Protein AF-A0QYK9-F1 (afdb_monomer)

Structure (mmCIF, N/CA/C/O backbone):
data_AF-A0QYK9-F1
#
_entry.id   AF-A0QYK9-F1
#
loop_
_atom_site.group_PDB
_atom_site.id
_atom_site.type_symbol
_atom_site.label_atom_id
_atom_site.label_alt_id
_atom_site.label_comp_id
_atom_site.label_asym_id
_atom_site.label_entity_id
_atom_site.label_seq_id
_atom_site.pdbx_PDB_ins_code
_atom_site.Cartn_x
_atom_site.Cartn_y
_atom_site.Cartn_z
_atom_site.occupancy
_atom_site.B_iso_or_equiv
_atom_site.auth_seq_id
_atom_site.auth_comp_id
_atom_site.auth_asym_id
_atom_site.auth_atom_id
_atom_site.pdbx_PDB_model_num
ATOM 1 N N . MET A 1 1 ? 32.580 -9.362 -24.704 1.00 37.84 1 MET A N 1
ATOM 2 C CA . MET A 1 1 ? 31.715 -8.241 -24.291 1.00 37.84 1 MET A CA 1
ATOM 3 C C . MET A 1 1 ? 31.633 -8.305 -22.782 1.00 37.84 1 MET A C 1
ATOM 5 O O . MET A 1 1 ? 31.252 -9.349 -22.268 1.00 37.84 1 MET A O 1
ATOM 9 N N . THR A 1 2 ? 32.123 -7.286 -22.083 1.00 45.66 2 THR A N 1
ATOM 10 C CA . THR A 1 2 ? 31.967 -7.166 -20.627 1.00 45.66 2 THR A CA 1
ATOM 11 C C . THR A 1 2 ? 30.478 -7.070 -20.320 1.00 45.66 2 THR A C 1
ATOM 13 O O . THR A 1 2 ? 29.783 -6.310 -20.992 1.00 45.66 2 THR A O 1
ATOM 16 N N . ALA A 1 3 ? 29.984 -7.878 -19.380 1.00 55.91 3 ALA A N 1
ATOM 17 C CA . ALA A 1 3 ? 28.616 -7.751 -18.900 1.00 55.91 3 ALA A CA 1
ATOM 18 C C . ALA A 1 3 ? 28.433 -6.316 -18.399 1.00 55.91 3 ALA A C 1
ATOM 20 O O . ALA A 1 3 ? 29.205 -5.862 -17.557 1.00 55.91 3 ALA A O 1
ATOM 21 N N . THR A 1 4 ? 27.489 -5.585 -18.988 1.00 70.19 4 THR A N 1
ATOM 22 C CA . THR A 1 4 ? 27.057 -4.300 -18.452 1.00 70.19 4 THR A CA 1
ATOM 23 C C . THR A 1 4 ? 26.542 -4.569 -17.048 1.00 70.19 4 THR A C 1
ATOM 25 O O . THR A 1 4 ? 25.755 -5.500 -16.852 1.00 70.19 4 THR A O 1
ATOM 28 N N . ASP A 1 5 ? 27.022 -3.802 -16.079 1.00 70.19 5 ASP A N 1
ATOM 29 C CA . ASP A 1 5 ? 26.488 -3.865 -14.730 1.00 70.19 5 ASP A CA 1
ATOM 30 C C . ASP A 1 5 ? 24.960 -3.669 -14.770 1.00 70.19 5 ASP A C 1
ATOM 32 O O . ASP A 1 5 ? 24.476 -2.860 -15.567 1.00 70.19 5 ASP A O 1
ATOM 36 N N . PRO A 1 6 ? 24.178 -4.412 -13.967 1.00 68.94 6 PRO A N 1
ATOM 37 C CA . PRO A 1 6 ? 22.728 -4.273 -13.983 1.00 68.94 6 PRO A CA 1
ATOM 38 C C . PRO A 1 6 ? 22.312 -2.849 -13.596 1.00 68.94 6 PRO A C 1
ATOM 40 O O . PRO A 1 6 ? 22.753 -2.354 -12.564 1.00 68.94 6 PRO A O 1
ATOM 43 N N . ASP A 1 7 ? 21.404 -2.221 -14.348 1.00 68.12 7 ASP A N 1
ATOM 44 C CA . ASP A 1 7 ? 20.992 -0.822 -14.122 1.00 68.12 7 ASP A CA 1
ATOM 45 C C . ASP A 1 7 ? 20.567 -0.511 -12.668 1.00 68.12 7 ASP A C 1
ATOM 47 O O . ASP A 1 7 ? 20.747 0.610 -12.197 1.00 68.12 7 ASP A O 1
ATOM 51 N N . TRP A 1 8 ? 20.070 -1.505 -11.917 1.00 71.25 8 TRP A N 1
ATOM 52 C CA . TRP A 1 8 ? 19.657 -1.355 -10.514 1.00 71.25 8 TRP A CA 1
ATOM 53 C C . TRP A 1 8 ? 20.805 -1.094 -9.524 1.00 71.25 8 TRP A C 1
ATOM 55 O O . TRP A 1 8 ? 20.531 -0.679 -8.397 1.00 71.25 8 TRP A O 1
ATOM 65 N N . ILE A 1 9 ? 22.074 -1.317 -9.902 1.00 81.44 9 ILE A N 1
ATOM 66 C CA . ILE A 1 9 ? 23.218 -1.037 -9.015 1.00 81.44 9 ILE A CA 1
ATOM 67 C C . ILE A 1 9 ? 23.592 0.447 -8.983 1.00 81.44 9 ILE A C 1
ATOM 69 O O . ILE A 1 9 ? 24.298 0.881 -8.073 1.00 81.44 9 ILE A O 1
ATOM 73 N N . THR A 1 10 ? 23.142 1.223 -9.972 1.00 84.31 10 THR A N 1
ATOM 74 C CA . THR A 1 10 ? 23.408 2.660 -10.035 1.00 84.31 10 THR A CA 1
ATOM 75 C C . THR A 1 10 ? 22.306 3.399 -9.279 1.00 84.31 10 THR A C 1
ATOM 77 O O . THR A 1 10 ? 21.147 3.339 -9.692 1.00 84.31 10 THR A O 1
ATOM 80 N N . PRO A 1 11 ? 22.615 4.113 -8.180 1.00 86.81 11 PRO A N 1
ATOM 81 C CA . PRO A 1 11 ? 21.596 4.839 -7.436 1.00 86.81 11 PRO A CA 1
ATOM 82 C C . PRO A 1 11 ? 20.919 5.897 -8.309 1.00 86.81 11 PRO A C 1
ATOM 84 O O . PRO A 1 11 ? 21.586 6.708 -8.951 1.00 86.81 11 PRO A O 1
ATOM 87 N N . ALA A 1 12 ? 19.591 5.923 -8.276 1.00 88.25 12 ALA A N 1
ATOM 88 C CA . ALA A 1 12 ? 18.784 6.911 -8.973 1.00 88.25 12 ALA A CA 1
ATOM 89 C C . ALA A 1 12 ? 17.682 7.437 -8.049 1.00 88.25 12 ALA A C 1
ATOM 91 O O . ALA A 1 12 ? 17.056 6.681 -7.305 1.00 88.25 12 ALA A O 1
ATOM 92 N N . ALA A 1 13 ? 17.436 8.743 -8.116 1.00 89.69 13 ALA A N 1
ATOM 93 C CA . ALA A 1 13 ? 16.351 9.407 -7.408 1.00 89.69 13 ALA A CA 1
ATOM 94 C C . ALA A 1 13 ? 15.498 10.177 -8.414 1.00 89.69 13 ALA A C 1
ATOM 96 O O . ALA A 1 13 ? 16.020 10.776 -9.353 1.00 89.69 13 ALA A O 1
ATOM 97 N N . MET A 1 14 ? 14.185 10.170 -8.205 1.00 89.75 14 MET A N 1
ATOM 98 C CA . MET A 1 14 ? 13.242 10.868 -9.067 1.00 89.75 14 MET A CA 1
ATOM 99 C C . MET A 1 14 ? 12.156 11.515 -8.214 1.00 89.75 14 MET A C 1
ATOM 101 O O . MET A 1 14 ? 11.514 10.845 -7.407 1.00 89.75 14 MET A O 1
ATOM 105 N N . ALA A 1 15 ? 11.957 12.819 -8.397 1.00 92.00 15 ALA A N 1
ATOM 106 C CA . ALA A 1 15 ? 10.860 13.547 -7.779 1.00 92.00 15 ALA A CA 1
ATOM 107 C C . ALA A 1 15 ? 9.627 13.473 -8.685 1.00 92.00 15 ALA A C 1
ATOM 109 O O . ALA A 1 15 ? 9.696 13.845 -9.856 1.00 92.00 15 ALA A O 1
ATOM 110 N N . ILE A 1 16 ? 8.508 13.001 -8.139 1.00 89.12 16 ILE A N 1
ATOM 111 C CA . ILE A 1 16 ? 7.214 13.021 -8.825 1.00 89.12 16 ILE A CA 1
ATOM 112 C C . ILE A 1 16 ? 6.569 14.402 -8.619 1.00 89.12 16 ILE A C 1
ATOM 114 O O . ILE A 1 16 ? 6.578 14.893 -7.485 1.00 89.12 16 ILE A O 1
ATOM 118 N N . PRO A 1 17 ? 6.025 15.045 -9.672 1.00 91.12 17 PRO A N 1
ATOM 119 C CA . PRO A 1 17 ? 5.312 16.314 -9.540 1.00 91.12 17 PRO A CA 1
ATOM 120 C C . PRO A 1 17 ? 4.113 16.220 -8.579 1.00 91.12 17 PRO A C 1
ATOM 122 O O . PRO A 1 17 ? 3.589 15.125 -8.377 1.00 91.12 17 PRO A O 1
ATOM 125 N N . PRO A 1 18 ? 3.614 17.349 -8.035 1.00 90.00 18 PRO A N 1
ATOM 126 C CA . PRO A 1 18 ? 2.451 17.356 -7.140 1.00 90.00 18 PRO A CA 1
ATOM 127 C C . PRO A 1 18 ? 1.210 16.662 -7.717 1.00 90.00 18 PRO A C 1
ATOM 129 O O . PRO A 1 18 ? 0.471 16.023 -6.975 1.00 90.00 18 PRO A O 1
ATOM 132 N N . ASP A 1 19 ? 1.017 16.746 -9.036 1.00 87.94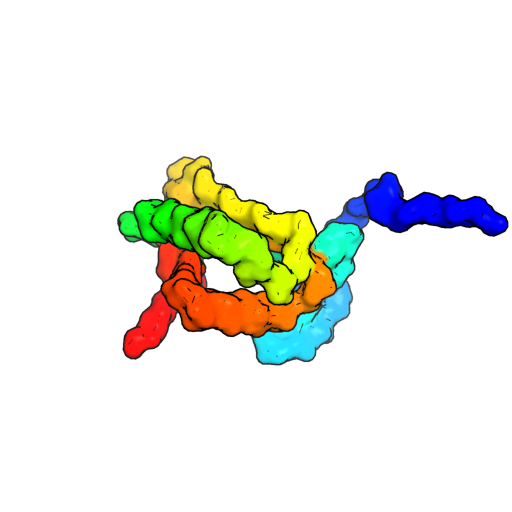 19 ASP A N 1
ATOM 133 C CA . ASP A 1 19 ? -0.112 16.119 -9.734 1.00 87.94 19 ASP A CA 1
ATOM 134 C C . ASP A 1 19 ? 0.042 14.593 -9.894 1.00 87.94 19 ASP A C 1
ATOM 136 O O . ASP A 1 19 ? -0.919 13.903 -10.222 1.00 87.94 19 ASP A O 1
ATOM 140 N N . GLY A 1 20 ? 1.235 14.042 -9.640 1.00 86.25 20 GLY A N 1
ATOM 141 C CA . GLY A 1 20 ? 1.492 12.599 -9.641 1.00 86.25 20 GLY A CA 1
ATOM 142 C C . GLY A 1 20 ? 2.041 12.019 -10.948 1.00 86.25 20 GLY A C 1
ATOM 143 O O . GLY A 1 20 ? 2.421 10.852 -10.969 1.00 86.25 20 GLY A O 1
ATOM 144 N N . TYR A 1 21 ? 2.127 12.799 -12.026 1.00 88.31 21 TYR A N 1
ATOM 145 C CA . TYR A 1 21 ? 2.554 12.325 -13.347 1.00 88.31 21 TYR A CA 1
ATOM 146 C C . TYR A 1 21 ? 3.396 13.368 -14.091 1.00 88.31 21 TYR A C 1
ATOM 148 O O . TYR A 1 21 ? 3.259 14.569 -13.869 1.00 88.31 21 TYR A O 1
ATOM 156 N N . PHE A 1 22 ? 4.274 12.901 -14.983 1.00 90.06 22 PHE A N 1
ATOM 157 C CA . PHE A 1 22 ? 5.007 13.767 -15.918 1.00 90.06 22 PHE A CA 1
ATOM 158 C C . PHE A 1 22 ? 4.176 14.053 -17.172 1.00 90.06 22 PHE A C 1
ATOM 160 O O . PHE A 1 22 ? 4.141 15.182 -17.651 1.00 90.06 22 PHE A O 1
ATOM 167 N N . GLU A 1 23 ? 3.456 13.036 -17.644 1.00 90.62 23 GLU A N 1
ATOM 168 C CA . GLU A 1 23 ? 2.480 13.115 -18.725 1.00 90.62 23 GLU A CA 1
ATOM 169 C C . GLU A 1 23 ? 1.178 12.466 -18.251 1.00 90.62 23 GLU A C 1
ATOM 171 O O . GLU A 1 23 ? 1.195 11.404 -17.628 1.00 90.62 23 GLU A O 1
ATOM 176 N N . LEU A 1 24 ? 0.042 13.126 -18.495 1.00 90.00 24 LEU A N 1
ATOM 177 C CA . LEU A 1 24 ? -1.260 12.600 -18.091 1.00 90.00 24 LEU A CA 1
ATOM 178 C C . LEU A 1 24 ? -1.704 11.503 -19.059 1.00 90.00 24 LEU A C 1
ATOM 180 O O . LEU A 1 24 ? -2.290 11.783 -20.106 1.00 90.00 24 LEU A O 1
ATOM 184 N N . GLU A 1 25 ? -1.507 10.257 -18.656 1.00 89.62 25 GLU A N 1
ATOM 185 C CA . GLU A 1 25 ? -2.072 9.092 -19.328 1.00 89.62 25 GLU A CA 1
ATOM 186 C C . GLU A 1 25 ? -3.324 8.621 -18.588 1.00 89.62 25 GLU A C 1
ATOM 188 O O . GLU A 1 25 ? -3.310 8.439 -17.371 1.00 89.62 25 GLU A O 1
ATOM 193 N N . ARG A 1 26 ? -4.438 8.438 -19.305 1.00 88.06 26 ARG A N 1
ATOM 194 C CA . ARG A 1 26 ? -5.689 7.938 -18.716 1.00 88.06 26 ARG A CA 1
ATOM 195 C C . ARG A 1 26 ? -5.790 6.427 -18.874 1.00 88.06 26 ARG A C 1
ATOM 197 O O . ARG A 1 26 ? -5.954 5.936 -19.988 1.00 88.06 26 ARG A O 1
ATOM 204 N N . GLY A 1 27 ? -5.761 5.731 -17.746 1.00 82.88 27 GLY A N 1
ATOM 205 C CA . GLY A 1 27 ? -6.088 4.321 -17.623 1.00 82.88 27 GLY A CA 1
ATOM 206 C C . GLY A 1 27 ? -7.584 4.071 -17.405 1.00 82.88 27 GLY A C 1
ATOM 207 O O . GLY A 1 27 ? -8.428 4.970 -17.497 1.00 82.88 27 GLY A O 1
ATOM 208 N N . ARG A 1 28 ? -7.920 2.817 -17.111 1.00 83.50 28 ARG A N 1
ATOM 209 C CA . ARG A 1 28 ? -9.276 2.322 -16.860 1.00 83.50 28 ARG A CA 1
ATOM 210 C C . ARG A 1 28 ? -9.852 2.831 -15.539 1.00 83.50 28 ARG A C 1
ATOM 212 O O . ARG A 1 28 ? -11.053 3.100 -15.487 1.00 83.50 28 ARG A O 1
ATOM 219 N N . TYR A 1 29 ? -9.031 2.957 -14.493 1.00 74.69 29 TYR A N 1
ATOM 220 C CA . TYR A 1 29 ? -9.485 3.372 -13.155 1.00 74.69 29 TYR A CA 1
ATOM 221 C C . TYR A 1 29 ? -9.012 4.767 -12.743 1.00 74.69 29 TYR A C 1
ATOM 223 O O . TYR A 1 29 ? -9.449 5.283 -11.714 1.00 74.69 29 TYR A O 1
ATOM 231 N N . GLY A 1 30 ? -8.173 5.414 -13.551 1.00 79.75 30 GLY A N 1
ATOM 232 C CA . GLY A 1 30 ? -7.664 6.751 -13.275 1.00 79.75 30 GLY A CA 1
ATOM 233 C C . GLY A 1 30 ? -6.415 7.073 -14.091 1.00 79.75 30 GLY A C 1
ATOM 234 O O . GLY A 1 30 ? -6.120 6.380 -15.061 1.00 79.75 30 GLY A O 1
ATOM 235 N N . PRO A 1 31 ? -5.694 8.148 -13.741 1.00 84.56 31 PRO A N 1
ATOM 236 C CA . PRO A 1 31 ? -4.377 8.421 -14.300 1.00 84.56 31 PRO A CA 1
ATOM 237 C C . PRO A 1 31 ? -3.399 7.268 -14.041 1.00 84.56 31 PRO A C 1
ATOM 239 O O . PRO A 1 31 ? -3.358 6.730 -12.933 1.00 84.56 31 PRO A O 1
ATOM 242 N N . VAL A 1 32 ? -2.588 6.921 -15.039 1.00 84.25 32 VAL A N 1
ATOM 243 C CA . VAL A 1 32 ? -1.493 5.960 -14.874 1.00 84.25 32 VAL A CA 1
ATOM 244 C C . VAL A 1 32 ? -0.313 6.673 -14.222 1.00 84.25 32 VAL A C 1
ATOM 246 O O . VAL A 1 32 ? 0.179 7.684 -14.722 1.00 84.25 32 VAL A O 1
ATOM 249 N N . PHE A 1 33 ? 0.146 6.149 -13.085 1.00 84.00 33 PHE A N 1
ATOM 250 C CA . PHE A 1 33 ? 1.325 6.682 -12.410 1.00 84.00 33 PHE A CA 1
ATOM 251 C C . PHE A 1 33 ? 2.611 6.255 -13.133 1.00 84.00 33 PHE A C 1
ATOM 253 O O . PHE A 1 33 ? 2.729 5.095 -13.548 1.00 84.00 33 PHE A O 1
ATOM 260 N N . PRO A 1 34 ? 3.600 7.160 -13.258 1.00 87.69 34 PRO A N 1
ATOM 261 C CA . PRO A 1 34 ? 4.820 6.886 -13.997 1.00 87.69 34 PRO A CA 1
ATOM 262 C C . PRO A 1 34 ? 5.628 5.771 -13.334 1.00 87.69 34 PRO A C 1
ATOM 264 O O . PRO A 1 34 ? 5.701 5.658 -12.107 1.00 87.69 34 PRO A O 1
ATOM 267 N N . ARG A 1 35 ? 6.304 4.972 -14.161 1.00 90.00 35 ARG A N 1
ATOM 268 C CA . ARG A 1 35 ? 7.320 4.038 -13.678 1.00 90.00 35 ARG A CA 1
ATOM 269 C C . ARG A 1 35 ? 8.501 4.825 -13.110 1.00 90.00 35 ARG A C 1
ATOM 271 O O . ARG A 1 35 ? 9.022 5.728 -13.758 1.00 90.00 35 ARG A O 1
ATOM 278 N N . THR A 1 36 ? 8.941 4.461 -11.912 1.00 89.44 36 THR A N 1
ATOM 279 C CA . THR A 1 36 ? 10.101 5.065 -11.246 1.00 89.44 36 THR A CA 1
ATOM 280 C C . THR A 1 36 ? 11.342 4.176 -11.367 1.00 89.44 36 THR A C 1
ATOM 282 O O . THR A 1 36 ? 11.220 3.024 -11.793 1.00 89.44 36 THR A O 1
ATOM 285 N N . PRO A 1 37 ? 12.540 4.640 -10.955 1.00 90.12 37 PRO A N 1
ATOM 286 C CA . PRO A 1 37 ? 13.695 3.753 -10.806 1.00 90.12 37 PRO A CA 1
ATOM 287 C C . PRO A 1 37 ? 13.440 2.555 -9.877 1.00 90.12 37 PRO A C 1
ATOM 289 O O . PRO A 1 37 ? 14.047 1.506 -10.052 1.00 90.12 37 PRO A O 1
ATOM 292 N N . ALA A 1 38 ? 12.500 2.680 -8.934 1.00 86.69 38 ALA A N 1
ATOM 293 C CA . ALA A 1 38 ? 12.025 1.580 -8.100 1.00 86.69 38 ALA A CA 1
ATOM 294 C C . ALA A 1 38 ? 10.863 0.792 -8.744 1.00 86.69 38 ALA A C 1
ATOM 296 O O . ALA A 1 38 ? 10.180 0.069 -8.042 1.00 86.69 38 ALA A O 1
ATOM 297 N N . CYS A 1 39 ? 10.623 0.904 -10.056 1.00 89.94 39 CYS A N 1
ATOM 298 C CA . CYS A 1 39 ? 9.448 0.385 -10.771 1.00 89.94 39 CYS A CA 1
ATOM 299 C C . CYS A 1 39 ? 8.139 1.139 -10.448 1.00 89.94 39 CYS A C 1
ATOM 301 O O . CYS A 1 39 ? 8.177 2.335 -10.133 1.00 89.94 39 CYS A O 1
ATOM 303 N N . HIS A 1 40 ? 6.979 0.499 -10.616 1.00 90.00 40 HIS A N 1
ATOM 304 C CA . HIS A 1 40 ? 5.689 1.069 -10.224 1.00 90.00 40 HIS A CA 1
ATOM 305 C C . HIS A 1 40 ? 5.471 0.898 -8.721 1.00 90.00 40 HIS A C 1
ATOM 307 O O . HIS A 1 40 ? 5.954 -0.053 -8.107 1.00 90.00 40 HIS A O 1
ATOM 313 N N . GLY A 1 41 ? 4.735 1.822 -8.109 1.00 88.62 41 GLY A N 1
ATOM 314 C CA . GLY A 1 41 ? 4.429 1.730 -6.691 1.00 88.62 41 GLY A CA 1
ATOM 315 C C . GLY A 1 41 ? 3.514 2.837 -6.199 1.00 88.62 41 GLY A C 1
ATOM 316 O O . GLY A 1 41 ? 3.224 3.797 -6.911 1.00 88.62 41 GLY A O 1
ATOM 317 N N . PHE A 1 42 ? 3.068 2.698 -4.955 1.00 86.25 42 PHE A N 1
ATOM 318 C CA . PHE A 1 42 ? 2.272 3.709 -4.267 1.00 86.25 42 PHE A CA 1
ATOM 319 C C . PHE A 1 42 ? 2.603 3.753 -2.778 1.00 86.25 42 PHE A C 1
ATOM 321 O O . PHE A 1 42 ? 3.142 2.808 -2.196 1.00 86.25 42 PHE A O 1
ATOM 328 N N . SER A 1 43 ? 2.245 4.873 -2.154 1.00 89.38 43 SER A N 1
ATOM 329 C CA . SER A 1 43 ? 2.180 5.018 -0.703 1.00 89.38 43 SER A CA 1
ATOM 330 C C .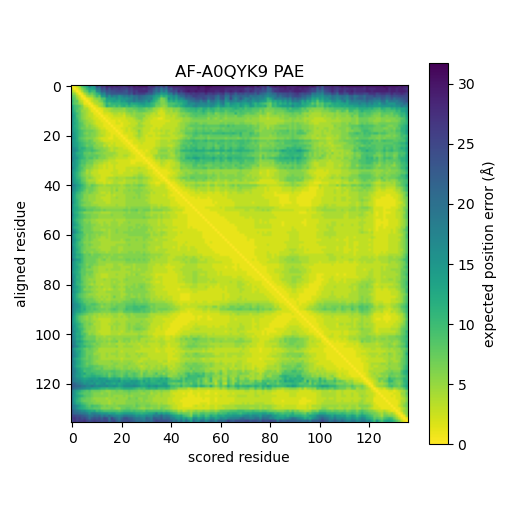 SER A 1 43 ? 0.833 5.617 -0.331 1.00 89.38 43 SER A C 1
ATOM 332 O O . SER A 1 43 ? 0.512 6.729 -0.738 1.00 89.38 43 SER A O 1
ATOM 334 N N . ILE A 1 44 ? 0.051 4.880 0.447 1.00 90.00 44 ILE A N 1
ATOM 335 C CA . ILE A 1 44 ? -1.182 5.371 1.060 1.00 90.00 44 ILE A CA 1
ATOM 336 C C . ILE A 1 44 ? -0.879 5.591 2.532 1.00 90.00 44 ILE A C 1
ATOM 338 O O . ILE A 1 44 ? -0.368 4.688 3.187 1.00 90.00 44 ILE A O 1
ATOM 342 N N . ILE A 1 45 ? -1.199 6.773 3.049 1.00 95.06 45 ILE A N 1
ATOM 343 C CA . ILE A 1 45 ? -1.173 7.073 4.480 1.00 95.06 45 ILE A CA 1
ATOM 344 C C . ILE A 1 45 ? -2.545 7.629 4.825 1.00 95.06 45 ILE A C 1
ATOM 346 O O . ILE A 1 45 ? -2.953 8.648 4.272 1.00 95.06 45 ILE A O 1
ATOM 350 N N . ALA A 1 46 ? -3.265 6.951 5.710 1.00 96.69 46 ALA A N 1
ATOM 351 C CA . ALA A 1 46 ? -4.589 7.381 6.131 1.00 96.69 46 ALA A CA 1
ATOM 352 C C . ALA A 1 46 ? -4.810 7.089 7.611 1.00 96.69 46 ALA A C 1
ATOM 354 O O . ALA A 1 46 ? -4.307 6.099 8.151 1.00 96.69 46 ALA A O 1
ATOM 355 N N . LYS A 1 47 ? -5.578 7.959 8.265 1.00 97.62 47 LYS A N 1
ATOM 356 C CA . LYS A 1 47 ? -5.989 7.760 9.649 1.00 97.62 47 LYS A CA 1
ATOM 357 C C . LYS A 1 47 ? -6.934 6.562 9.741 1.00 97.62 47 LYS A C 1
ATOM 359 O O . LYS A 1 47 ? -7.809 6.379 8.893 1.00 97.62 47 LYS A O 1
ATOM 364 N N . VAL A 1 48 ? -6.742 5.729 10.756 1.00 97.31 48 VAL A N 1
ATOM 365 C CA . VAL A 1 48 ? -7.645 4.619 11.066 1.00 97.31 48 VAL A CA 1
ATOM 366 C C . VAL A 1 48 ? -8.901 5.196 11.716 1.00 97.31 48 VAL A C 1
ATOM 368 O O . VAL A 1 48 ? -8.806 6.035 12.610 1.00 97.31 48 VAL A O 1
ATOM 371 N N . LYS A 1 49 ? -10.078 4.754 11.263 1.00 96.38 49 LYS A N 1
ATOM 372 C CA . LYS A 1 49 ? -11.357 5.114 11.888 1.00 96.38 49 LYS A CA 1
ATOM 373 C C . LYS A 1 49 ? -11.362 4.642 13.343 1.00 96.38 49 LYS A C 1
ATOM 375 O O . LYS A 1 49 ? -10.896 3.543 13.635 1.00 96.38 49 LYS A O 1
ATOM 380 N N . GLU A 1 50 ? -11.942 5.442 14.229 1.00 95.06 50 GLU A N 1
ATOM 381 C CA . GLU A 1 50 ? -12.068 5.101 15.649 1.00 95.06 50 GLU A CA 1
ATOM 382 C C . GLU A 1 50 ? -12.729 3.723 15.844 1.00 95.06 50 GLU A C 1
ATOM 384 O O . GLU A 1 50 ? -13.734 3.402 15.199 1.00 95.06 50 GLU A O 1
ATOM 389 N N . GLY A 1 51 ? -12.135 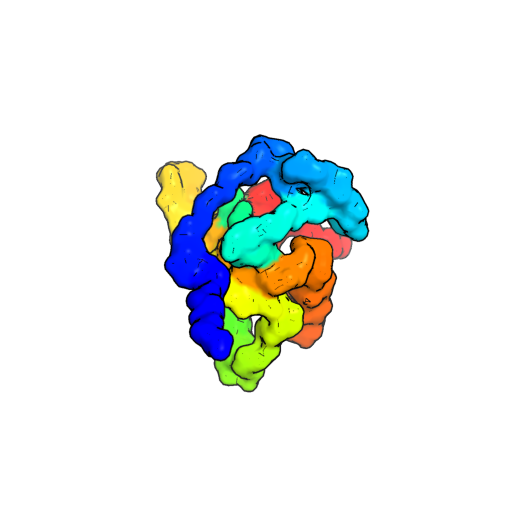2.886 16.700 1.00 95.12 51 GLY A N 1
ATOM 390 C CA . GLY A 1 51 ? -12.628 1.539 17.004 1.00 95.12 51 GLY A CA 1
ATOM 391 C C . GLY A 1 51 ? -12.351 0.493 15.917 1.00 95.12 51 GLY A C 1
ATOM 392 O O . GLY A 1 51 ? -12.887 -0.616 15.979 1.00 95.12 51 GLY A O 1
ATOM 393 N N . ARG A 1 52 ? -11.554 0.816 14.887 1.00 95.62 52 ARG A N 1
ATOM 394 C CA . ARG A 1 52 ? -11.182 -0.115 13.803 1.00 95.62 52 ARG A CA 1
ATOM 395 C C . ARG A 1 52 ? -9.752 -0.642 13.890 1.00 95.62 52 ARG A C 1
ATOM 397 O O . ARG A 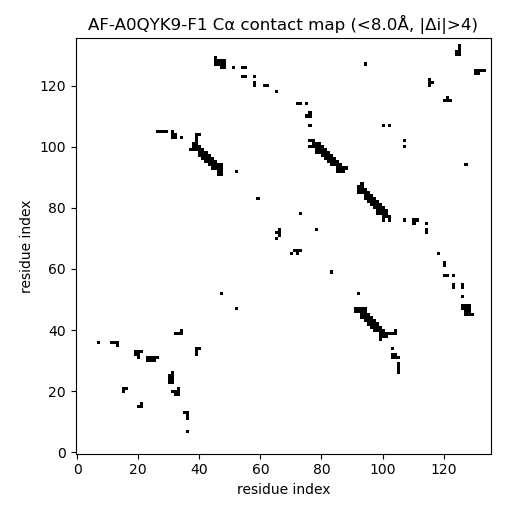1 52 ? -9.309 -1.361 12.996 1.00 95.62 52 ARG A O 1
ATOM 404 N N . GLU A 1 53 ? -9.032 -0.338 14.959 1.00 94.44 53 GLU A N 1
ATOM 405 C CA . GLU A 1 53 ? -7.634 -0.718 15.157 1.00 94.44 53 GLU A CA 1
ATOM 406 C C . GLU A 1 53 ? -7.451 -2.239 15.107 1.00 94.44 53 GLU A C 1
ATOM 408 O O . GLU A 1 53 ? -6.553 -2.744 14.429 1.00 94.44 53 GLU A O 1
ATOM 413 N N . GLU A 1 54 ? -8.331 -2.978 15.785 1.00 95.00 54 GLU A N 1
ATOM 414 C CA . GLU A 1 54 ? -8.304 -4.440 15.789 1.00 95.00 54 GLU A CA 1
ATOM 415 C C . GLU A 1 54 ? -8.595 -5.013 14.398 1.00 95.00 54 GLU A C 1
ATOM 417 O O . GLU A 1 54 ? -7.912 -5.938 13.965 1.00 95.00 54 GLU A O 1
ATOM 422 N N . ALA A 1 55 ? -9.525 -4.413 13.649 1.00 94.00 55 ALA A N 1
ATOM 423 C CA . ALA A 1 55 ? -9.856 -4.851 12.294 1.00 94.00 55 ALA A CA 1
ATOM 424 C C . ALA A 1 55 ? -8.658 -4.712 11.338 1.00 94.00 55 ALA A C 1
ATOM 426 O O . ALA A 1 55 ? -8.374 -5.624 10.559 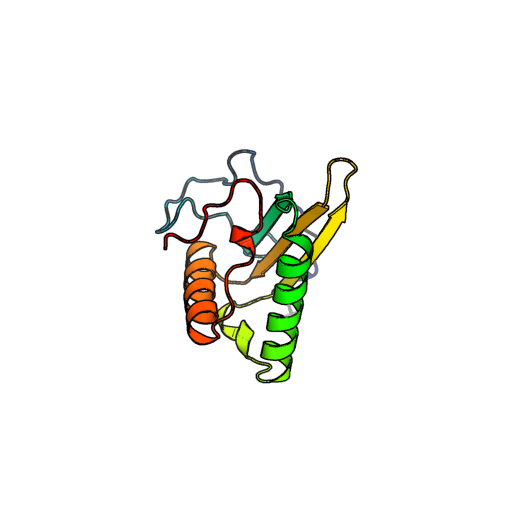1.00 94.00 55 ALA A O 1
ATOM 427 N N . VAL A 1 56 ? -7.904 -3.609 11.429 1.00 94.25 56 VAL A N 1
ATOM 428 C CA . VAL A 1 56 ? -6.683 -3.413 10.627 1.00 94.25 56 VAL A CA 1
ATOM 429 C C . VAL A 1 56 ? -5.599 -4.429 11.010 1.00 94.25 56 VAL A C 1
ATOM 431 O O . VAL A 1 56 ? -4.919 -4.968 10.136 1.00 94.25 56 VAL A O 1
ATOM 434 N N . ARG A 1 57 ? -5.438 -4.741 12.303 1.00 94.00 57 ARG A N 1
ATOM 435 C CA . ARG A 1 57 ? -4.472 -5.759 12.757 1.00 94.00 57 ARG A CA 1
ATOM 436 C C . ARG A 1 57 ? -4.871 -7.170 12.322 1.00 94.00 57 ARG A C 1
ATOM 438 O O . ARG A 1 57 ? -4.014 -7.925 11.865 1.00 94.00 57 ARG A O 1
ATOM 445 N N . ALA A 1 58 ? -6.155 -7.506 12.419 1.00 93.50 58 ALA A N 1
ATOM 446 C CA . ALA A 1 58 ? -6.697 -8.789 11.985 1.00 93.50 58 ALA A CA 1
ATOM 447 C C . ALA A 1 58 ? -6.484 -9.013 10.481 1.00 93.50 58 ALA A C 1
ATOM 449 O O . ALA A 1 58 ? -6.095 -10.105 10.076 1.00 93.50 58 ALA A O 1
ATOM 450 N N . TYR A 1 59 ? -6.639 -7.970 9.664 1.00 91.38 59 TYR A N 1
ATOM 451 C CA . TYR A 1 59 ? -6.341 -8.031 8.233 1.00 91.38 59 TYR A CA 1
ATOM 452 C C . TYR A 1 59 ? -4.878 -8.418 7.944 1.00 91.38 59 TYR A C 1
ATOM 454 O O . TYR A 1 59 ? -4.613 -9.282 7.109 1.00 91.38 59 TYR A O 1
ATOM 462 N N . GLY A 1 60 ? -3.918 -7.860 8.691 1.00 91.38 60 GLY A N 1
ATOM 463 C CA . GLY A 1 60 ? -2.512 -8.274 8.606 1.00 91.38 60 GLY A CA 1
ATOM 464 C C . GLY A 1 60 ? -2.314 -9.768 8.888 1.00 91.38 60 GLY A C 1
ATOM 465 O O . GLY A 1 60 ? -1.586 -10.449 8.165 1.00 91.38 60 GLY A O 1
ATOM 466 N N . LYS A 1 61 ? -3.017 -10.294 9.898 1.00 92.88 61 LYS A N 1
ATOM 467 C CA . LYS A 1 61 ? -2.978 -11.719 10.249 1.00 92.88 61 LYS A CA 1
ATOM 468 C C . LYS A 1 61 ? -3.587 -12.605 9.159 1.00 92.88 61 LYS A C 1
ATOM 470 O O . LYS A 1 61 ? -3.027 -13.654 8.868 1.00 92.88 61 LYS A O 1
ATOM 475 N N . GLN A 1 62 ? -4.674 -12.168 8.522 1.00 92.69 62 GLN A N 1
ATOM 476 C CA . GLN A 1 62 ? -5.298 -12.897 7.412 1.00 92.69 62 GLN A CA 1
ATOM 477 C C . GLN A 1 62 ? -4.344 -13.067 6.224 1.00 92.69 62 GLN A C 1
ATOM 479 O O . GLN A 1 62 ? -4.265 -14.160 5.673 1.00 92.69 62 GLN A O 1
ATOM 484 N N . ILE A 1 63 ? -3.571 -12.034 5.863 1.00 91.12 63 ILE A N 1
ATOM 485 C CA . ILE A 1 63 ? -2.534 -12.186 4.828 1.00 91.12 63 ILE A CA 1
ATOM 486 C C . ILE A 1 63 ? -1.435 -13.139 5.269 1.00 91.12 63 ILE A C 1
ATOM 488 O O . ILE A 1 63 ? -1.026 -13.986 4.480 1.00 91.12 63 ILE A O 1
ATOM 492 N N . GLN A 1 64 ? -0.946 -13.003 6.505 1.00 93.38 64 GLN A N 1
ATOM 493 C CA . GLN A 1 64 ? 0.081 -13.903 7.026 1.00 93.38 64 GLN A CA 1
ATOM 494 C C . GLN A 1 64 ? -0.370 -15.364 6.910 1.00 93.38 64 GLN A C 1
ATOM 496 O O . GLN A 1 64 ? 0.405 -16.205 6.461 1.00 93.38 64 GLN A O 1
ATOM 501 N N . ASP A 1 65 ? -1.616 -15.651 7.280 1.00 94.62 65 ASP A N 1
ATOM 502 C CA . ASP A 1 65 ? -2.174 -17.000 7.225 1.00 94.62 65 ASP A CA 1
ATOM 503 C C . ASP A 1 65 ? -2.366 -17.481 5.785 1.00 94.62 65 ASP A C 1
ATOM 505 O O . ASP A 1 65 ? -2.004 -18.612 5.475 1.00 94.62 65 ASP A O 1
ATOM 509 N N . ALA A 1 66 ? -2.838 -16.615 4.883 1.00 92.56 66 ALA A N 1
ATOM 510 C CA . ALA A 1 66 ? -2.971 -16.945 3.467 1.00 92.56 66 ALA A CA 1
ATOM 511 C C . ALA A 1 66 ? -1.621 -17.273 2.810 1.00 92.56 66 ALA A C 1
ATOM 513 O O . ALA A 1 66 ? -1.538 -18.214 2.028 1.00 92.56 66 ALA A O 1
ATOM 514 N N . VAL A 1 67 ? -0.557 -16.532 3.141 1.00 93.56 67 VAL A N 1
ATOM 515 C CA . VAL A 1 67 ? 0.803 -16.800 2.638 1.00 93.56 67 VAL A CA 1
ATOM 516 C C . VAL A 1 67 ? 1.387 -18.066 3.269 1.00 93.56 67 VAL A C 1
ATOM 518 O O . VAL A 1 67 ? 2.090 -18.815 2.597 1.00 93.56 67 VAL A O 1
ATOM 521 N N . ALA A 1 68 ? 1.105 -18.329 4.548 1.00 96.44 68 ALA A N 1
ATOM 522 C CA . ALA A 1 68 ? 1.551 -19.552 5.210 1.00 96.44 68 ALA A CA 1
ATOM 523 C C . ALA A 1 68 ? 0.893 -20.809 4.613 1.00 96.44 68 ALA A C 1
ATOM 525 O O . ALA A 1 68 ? 1.559 -21.834 4.482 1.00 96.44 68 ALA A O 1
ATOM 526 N N . ASP A 1 69 ? -0.388 -20.721 4.248 1.00 96.31 69 ASP A N 1
ATOM 527 C CA . ASP A 1 69 ? -1.138 -21.803 3.603 1.00 96.31 69 ASP A CA 1
ATOM 528 C C . ASP A 1 69 ? -0.768 -21.960 2.118 1.00 96.31 69 ASP A C 1
ATOM 530 O O . ASP A 1 69 ? -0.488 -23.061 1.647 1.00 96.31 69 ASP A O 1
ATOM 534 N N . THR A 1 70 ? -0.694 -20.847 1.385 1.00 95.94 70 THR A N 1
ATOM 535 C CA . THR A 1 70 ? -0.346 -20.805 -0.039 1.00 95.94 70 THR A CA 1
ATOM 536 C C . THR A 1 70 ? 0.752 -19.757 -0.285 1.00 95.94 70 THR A C 1
ATOM 538 O O . THR A 1 70 ? 0.445 -18.584 -0.509 1.00 95.94 70 THR A O 1
ATOM 541 N N . PRO A 1 71 ? 2.042 -20.151 -0.317 1.00 95.19 71 PRO A N 1
ATOM 542 C CA . PRO A 1 71 ? 3.163 -19.209 -0.460 1.00 95.19 71 PRO A CA 1
ATOM 543 C C . PRO A 1 71 ? 3.098 -18.294 -1.692 1.00 95.19 71 PRO A C 1
ATOM 545 O O . PRO A 1 71 ? 3.548 -17.153 -1.642 1.00 95.19 71 PRO A O 1
ATOM 548 N N . GLU A 1 72 ? 2.485 -18.764 -2.780 1.00 94.19 72 GLU A N 1
ATOM 549 C CA . GLU A 1 72 ? 2.349 -18.033 -4.047 1.00 94.19 72 GLU A CA 1
ATOM 550 C C . GLU A 1 72 ? 1.063 -17.190 -4.140 1.00 94.19 72 GLU A C 1
ATOM 552 O O . GLU A 1 72 ? 0.762 -16.629 -5.192 1.00 94.19 72 GLU A O 1
ATOM 557 N N . VAL A 1 73 ? 0.276 -17.071 -3.063 1.00 92.69 73 VAL A N 1
ATOM 558 C CA . VAL A 1 73 ? -1.032 -16.388 -3.091 1.00 92.69 73 VAL A CA 1
ATOM 559 C C . VAL A 1 73 ? -0.935 -14.933 -3.567 1.00 92.69 73 VAL A C 1
ATOM 561 O O . VAL A 1 73 ? -1.845 -14.433 -4.219 1.00 92.69 73 VAL A O 1
ATOM 564 N N . LEU A 1 74 ? 0.190 -14.257 -3.311 1.00 92.19 74 LEU A N 1
ATOM 565 C CA . LEU A 1 74 ? 0.428 -12.875 -3.745 1.00 92.19 74 LEU A CA 1
ATOM 566 C C . LEU A 1 74 ? 1.137 -12.764 -5.108 1.00 92.19 74 LEU A C 1
ATOM 568 O O . LEU A 1 74 ? 1.325 -11.648 -5.593 1.00 92.19 74 LEU A O 1
ATOM 572 N N . ALA A 1 75 ? 1.520 -13.876 -5.745 1.00 93.44 75 ALA A N 1
ATOM 573 C CA . ALA A 1 75 ? 2.268 -13.878 -7.006 1.00 93.44 75 ALA A CA 1
ATOM 574 C C . ALA A 1 75 ? 1.610 -13.072 -8.148 1.00 93.44 75 ALA A C 1
ATOM 576 O O . ALA A 1 75 ? 2.344 -12.400 -8.884 1.00 93.44 75 ALA A O 1
ATOM 577 N N . PRO A 1 76 ? 0.264 -13.046 -8.300 1.00 92.12 76 PRO A N 1
ATOM 578 C CA . PRO A 1 76 ? -0.385 -12.221 -9.319 1.00 92.12 76 PRO A CA 1
ATOM 579 C C . PRO A 1 76 ? -0.047 -10.730 -9.214 1.00 92.12 76 PRO A C 1
ATOM 581 O O . PRO A 1 76 ? 0.037 -10.060 -10.235 1.00 92.12 76 PRO A O 1
ATOM 584 N N . LEU A 1 77 ? 0.222 -10.226 -8.004 1.00 91.19 77 LEU A N 1
ATOM 585 C CA . LEU A 1 77 ? 0.500 -8.810 -7.751 1.00 91.19 77 LEU A CA 1
ATOM 586 C C . LEU A 1 77 ? 1.900 -8.360 -8.200 1.00 91.19 77 LEU A C 1
ATOM 588 O O . LEU A 1 77 ? 2.196 -7.170 -8.114 1.00 91.19 77 LEU A O 1
ATOM 592 N N . ARG A 1 78 ? 2.769 -9.286 -8.643 1.00 93.44 78 ARG A N 1
ATOM 593 C CA . ARG A 1 78 ? 4.135 -8.999 -9.130 1.00 93.44 78 ARG A CA 1
ATOM 594 C C . ARG A 1 78 ? 4.935 -8.091 -8.185 1.00 93.44 78 ARG A C 1
ATOM 596 O O . ARG A 1 78 ? 5.549 -7.116 -8.615 1.00 93.44 78 ARG A O 1
ATOM 603 N N . LEU A 1 79 ? 4.875 -8.394 -6.889 1.00 91.69 79 LEU A N 1
ATOM 604 C CA . LEU A 1 79 ? 5.455 -7.571 -5.830 1.00 91.69 79 LEU A CA 1
ATOM 605 C C . LEU A 1 79 ? 6.979 -7.706 -5.784 1.00 91.69 79 LEU A C 1
ATOM 607 O O . LEU A 1 79 ? 7.500 -8.811 -5.664 1.00 91.69 79 LEU A O 1
ATOM 611 N N . HIS A 1 80 ? 7.670 -6.570 -5.742 1.00 91.75 80 HIS A N 1
ATOM 612 C CA . HIS A 1 80 ? 9.053 -6.477 -5.256 1.00 91.75 80 HIS A CA 1
ATOM 613 C C . HIS A 1 80 ? 9.098 -6.149 -3.770 1.00 91.75 80 HIS A C 1
ATOM 615 O O . HIS A 1 80 ? 10.006 -6.560 -3.051 1.00 91.75 80 HIS A O 1
ATOM 621 N N . TYR A 1 81 ? 8.1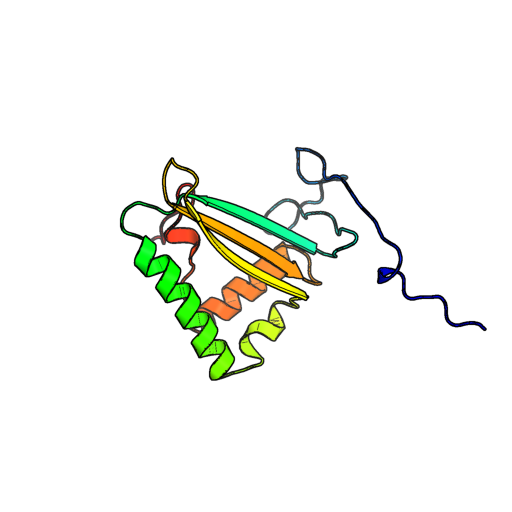14 -5.378 -3.306 1.00 91.81 81 TYR A N 1
ATOM 622 C CA . TYR A 1 81 ? 8.033 -4.939 -1.925 1.00 91.81 81 TYR A CA 1
ATOM 623 C C . TYR A 1 81 ? 6.590 -4.673 -1.519 1.00 91.81 81 TYR A C 1
ATOM 625 O O . TYR A 1 81 ? 5.826 -4.048 -2.256 1.00 91.81 81 TYR A O 1
ATOM 633 N N . LEU A 1 82 ? 6.241 -5.096 -0.307 1.00 90.75 82 LEU A N 1
ATOM 634 C CA . LEU A 1 82 ? 4.966 -4.787 0.320 1.00 90.75 82 LEU A CA 1
ATOM 635 C C . LEU A 1 82 ? 5.178 -4.537 1.804 1.00 90.75 82 LEU A C 1
ATOM 637 O O . LEU A 1 82 ? 5.791 -5.355 2.492 1.00 90.75 82 LEU A O 1
ATOM 641 N N . ARG A 1 83 ? 4.653 -3.424 2.313 1.00 93.31 83 ARG A N 1
ATOM 642 C CA . ARG A 1 83 ? 4.732 -3.118 3.737 1.00 93.31 83 ARG A CA 1
ATOM 643 C C . ARG A 1 83 ? 3.496 -2.406 4.244 1.00 93.31 83 ARG A C 1
ATOM 645 O O . ARG A 1 83 ? 3.052 -1.404 3.681 1.00 93.31 83 ARG A O 1
ATOM 652 N N . TRP A 1 84 ? 3.021 -2.903 5.380 1.00 93.00 84 TRP A N 1
ATOM 653 C CA . TRP A 1 84 ? 1.996 -2.280 6.200 1.00 93.00 84 TRP A CA 1
ATOM 654 C C . TRP A 1 84 ? 2.586 -1.818 7.516 1.00 93.00 84 TRP A C 1
ATOM 656 O O . TRP A 1 84 ? 3.315 -2.553 8.182 1.00 93.00 84 TRP A O 1
ATOM 666 N N . LEU A 1 85 ? 2.276 -0.583 7.882 1.00 95.31 85 LEU A N 1
ATOM 667 C CA . LEU A 1 85 ? 2.721 0.033 9.119 1.00 95.31 85 LEU A CA 1
ATOM 668 C C . LEU A 1 85 ? 1.532 0.680 9.809 1.00 95.31 85 LEU A C 1
ATOM 670 O O . LEU A 1 85 ? 0.769 1.405 9.181 1.00 95.31 85 LEU A O 1
ATOM 674 N N . LEU A 1 86 ? 1.400 0.430 11.109 1.00 95.06 86 LEU A N 1
ATOM 675 C CA . LEU A 1 86 ? 0.498 1.173 11.978 1.00 95.06 86 LEU A CA 1
ATOM 676 C C . LEU A 1 86 ? 1.346 1.989 12.943 1.00 95.06 86 LEU A C 1
ATOM 678 O O . LEU A 1 86 ? 2.203 1.428 13.628 1.00 95.06 86 LEU A O 1
ATOM 682 N N . PHE A 1 87 ? 1.108 3.291 13.001 1.00 96.56 87 PHE A N 1
ATOM 683 C CA . PHE A 1 87 ? 1.844 4.203 13.870 1.00 96.56 87 PHE A CA 1
ATOM 684 C C . PHE A 1 87 ? 0.951 5.363 14.302 1.00 96.56 87 PHE A C 1
ATOM 686 O O . PHE A 1 87 ? 0.050 5.769 13.574 1.00 96.56 87 PHE A O 1
ATOM 693 N N . ASP A 1 88 ? 1.179 5.875 15.507 1.00 95.50 88 ASP A N 1
ATOM 694 C CA . ASP A 1 88 ? 0.486 7.055 16.022 1.00 95.50 88 ASP A CA 1
ATOM 695 C C . ASP A 1 88 ? 1.334 8.303 15.747 1.00 95.50 88 ASP A C 1
ATOM 697 O O . ASP A 1 88 ? 2.555 8.279 15.914 1.00 95.50 88 ASP A O 1
ATOM 701 N N . VAL A 1 89 ? 0.687 9.382 15.313 1.00 93.81 89 VAL A N 1
ATOM 702 C CA . VAL A 1 89 ? 1.320 10.683 15.026 1.00 93.81 89 VAL A CA 1
ATOM 703 C C . VAL A 1 89 ? 0.891 11.779 16.012 1.00 93.81 89 VAL A C 1
ATOM 705 O O . VAL A 1 89 ? 1.108 12.961 15.763 1.00 93.81 89 VAL A O 1
ATOM 708 N N . GLY A 1 90 ? 0.249 11.408 17.123 1.00 94.19 90 GLY A N 1
ATOM 709 C CA . GLY A 1 90 ? -0.279 12.298 18.162 1.00 94.19 90 GLY A CA 1
ATOM 710 C C . GLY A 1 90 ? -1.731 12.731 17.937 1.00 94.19 90 GLY A C 1
ATOM 711 O O . GLY A 1 90 ? -2.405 13.127 18.883 1.00 94.19 90 GLY A O 1
ATOM 712 N N . SER A 1 91 ? -2.238 12.624 16.706 1.00 92.94 91 SER A N 1
ATOM 713 C CA . SER A 1 91 ? -3.644 12.878 16.353 1.00 92.94 91 SER A CA 1
ATOM 714 C C . SER A 1 91 ? -4.463 11.594 16.163 1.00 92.94 91 SER A C 1
ATOM 716 O O . SER A 1 91 ? -5.602 11.653 15.683 1.00 92.94 91 SER A O 1
ATOM 718 N N . GLY A 1 92 ? -3.897 10.440 16.534 1.00 94.06 92 GLY A N 1
ATOM 719 C CA . GLY A 1 92 ? -4.498 9.116 16.417 1.00 94.06 92 GLY A CA 1
ATOM 720 C C . GLY A 1 92 ? -3.730 8.181 15.481 1.00 94.06 92 GLY A C 1
ATOM 721 O O . GLY A 1 92 ? -2.774 8.564 14.796 1.00 94.06 92 GLY A O 1
ATOM 722 N N . LEU A 1 93 ? -4.183 6.929 15.442 1.00 97.25 93 LEU A N 1
ATOM 723 C CA . LEU A 1 93 ? -3.523 5.854 14.711 1.00 97.25 93 LEU A CA 1
ATOM 724 C C . LEU A 1 93 ? -3.637 6.049 13.195 1.00 97.25 93 LEU A C 1
ATOM 726 O O . LEU A 1 93 ? -4.723 6.256 12.660 1.00 97.25 93 LEU A O 1
ATOM 730 N N . HIS A 1 94 ? -2.514 5.939 12.497 1.00 97.56 94 HIS A N 1
ATOM 731 C CA . HIS A 1 94 ? -2.426 5.974 11.045 1.00 97.56 94 HIS A CA 1
ATOM 732 C C . HIS A 1 94 ? -1.954 4.629 10.514 1.00 97.56 94 HIS A C 1
ATOM 734 O O . HIS A 1 94 ? -1.139 3.937 11.126 1.00 97.56 94 HIS A O 1
ATOM 740 N N . PHE A 1 95 ? -2.479 4.280 9.349 1.00 97.06 95 PHE A N 1
ATOM 741 C CA . PHE A 1 95 ? -2.070 3.131 8.571 1.00 97.06 95 PHE A CA 1
ATOM 742 C C . PHE A 1 95 ? -1.326 3.616 7.331 1.00 97.06 95 PHE A C 1
ATOM 744 O O . PHE A 1 95 ? -1.853 4.423 6.561 1.00 97.06 95 PHE A O 1
ATOM 751 N N . GLN A 1 96 ? -0.112 3.110 7.134 1.00 96.25 96 GLN A N 1
ATOM 752 C CA . GLN A 1 96 ? 0.626 3.247 5.890 1.00 96.25 96 GLN A CA 1
ATOM 753 C C . GLN A 1 96 ? 0.631 1.924 5.136 1.00 96.25 96 GLN A C 1
ATOM 755 O O . GLN A 1 96 ? 0.987 0.880 5.685 1.00 96.25 96 GLN A O 1
ATOM 760 N N . TYR A 1 97 ? 0.312 2.012 3.849 1.00 92.94 97 TYR A N 1
ATOM 761 C CA . TYR A 1 97 ? 0.475 0.946 2.881 1.00 92.94 97 TYR A CA 1
ATOM 762 C C . TYR A 1 97 ? 1.430 1.392 1.778 1.00 92.94 97 TYR A C 1
ATOM 764 O O . TYR A 1 97 ? 1.113 2.292 1.004 1.00 92.94 97 TYR A O 1
ATOM 772 N N . GLN A 1 98 ? 2.591 0.742 1.715 1.00 93.25 98 GLN A N 1
ATOM 773 C CA . GLN A 1 98 ? 3.566 0.901 0.649 1.00 93.25 98 GLN A CA 1
ATOM 774 C C . GLN A 1 98 ? 3.664 -0.374 -0.196 1.00 93.25 98 GLN A C 1
ATOM 776 O O . GLN A 1 98 ? 3.821 -1.470 0.348 1.00 93.25 98 GLN A O 1
ATOM 781 N N . GLY A 1 99 ? 3.599 -0.219 -1.518 1.00 91.75 99 GLY A N 1
ATOM 782 C CA . GLY A 1 99 ? 3.753 -1.309 -2.479 1.00 91.75 99 GLY A CA 1
ATOM 783 C C . GLY A 1 99 ? 4.660 -0.914 -3.638 1.00 91.75 99 GLY A C 1
ATOM 784 O O . GLY A 1 99 ? 4.610 0.230 -4.088 1.00 91.75 99 GLY A O 1
ATOM 785 N N . ILE A 1 100 ? 5.477 -1.864 -4.095 1.00 92.94 100 ILE A N 1
ATOM 786 C CA . ILE A 1 100 ? 6.325 -1.764 -5.287 1.00 92.94 100 ILE A CA 1
ATOM 787 C C . ILE A 1 100 ? 6.135 -3.031 -6.120 1.00 92.94 100 ILE A C 1
ATOM 789 O O . ILE A 1 100 ? 6.232 -4.135 -5.576 1.00 92.94 100 ILE A O 1
ATOM 793 N N . PHE A 1 101 ? 5.868 -2.882 -7.415 1.00 92.62 101 PHE A N 1
ATOM 794 C CA . PHE A 1 101 ? 5.479 -3.980 -8.302 1.00 92.62 101 PHE A CA 1
ATOM 795 C C . PHE A 1 101 ? 5.807 -3.691 -9.776 1.00 92.62 101 PHE A C 1
ATOM 797 O O . PHE A 1 101 ? 6.129 -2.561 -10.145 1.00 92.62 101 PHE A O 1
ATOM 804 N N . ASP A 1 102 ? 5.761 -4.729 -10.617 1.00 89.81 102 ASP A N 1
ATOM 805 C CA . ASP A 1 102 ? 6.119 -4.627 -12.044 1.00 89.81 102 ASP A CA 1
ATOM 806 C C . ASP A 1 102 ? 5.021 -4.070 -12.950 1.00 89.81 102 ASP A C 1
ATOM 808 O O . ASP A 1 102 ? 5.319 -3.557 -14.027 1.00 89.81 102 ASP A O 1
ATOM 812 N N . THR A 1 103 ? 3.757 -4.213 -12.563 1.00 88.00 103 THR A N 1
ATOM 813 C CA . THR A 1 103 ? 2.626 -3.799 -13.400 1.00 88.00 103 THR A CA 1
ATOM 814 C C . THR A 1 103 ? 2.273 -2.333 -13.178 1.00 88.00 103 THR A C 1
ATOM 816 O O . THR A 1 103 ? 2.615 -1.758 -12.150 1.00 88.00 103 THR A O 1
ATOM 819 N N . ASP A 1 104 ? 1.533 -1.715 -14.096 1.00 85.31 104 ASP A N 1
ATOM 820 C CA . ASP A 1 104 ? 0.923 -0.419 -13.799 1.00 85.31 104 ASP A CA 1
ATOM 821 C C . ASP A 1 104 ? -0.115 -0.525 -12.656 1.00 85.31 104 ASP A C 1
ATOM 823 O O . ASP A 1 104 ? -0.502 -1.616 -12.211 1.00 85.31 104 ASP A O 1
ATOM 827 N N . PHE A 1 105 ? -0.540 0.635 -12.147 1.00 82.81 105 PHE A N 1
ATOM 828 C CA . PHE A 1 105 ? -1.464 0.727 -11.014 1.00 82.81 105 PHE A CA 1
ATOM 829 C C . PHE A 1 105 ? -2.846 0.123 -11.309 1.00 82.81 105 PHE A C 1
ATOM 831 O O . PHE A 1 105 ? -3.467 -0.448 -10.408 1.00 82.81 105 PHE A O 1
ATOM 838 N N . ASP A 1 106 ? -3.321 0.214 -12.552 1.00 85.00 106 ASP A N 1
ATOM 839 C CA . ASP A 1 106 ? -4.623 -0.325 -12.942 1.00 85.00 106 ASP A CA 1
ATOM 840 C C . ASP A 1 106 ? -4.595 -1.849 -12.893 1.00 85.00 106 ASP A C 1
ATOM 842 O O . ASP A 1 106 ? -5.422 -2.460 -12.215 1.00 85.00 106 ASP A O 1
ATOM 846 N N . LYS A 1 107 ? -3.598 -2.465 -13.533 1.00 87.62 107 LYS A N 1
ATOM 847 C CA . LYS A 1 107 ? -3.431 -3.918 -13.533 1.00 87.62 107 LYS A CA 1
ATOM 848 C C . LYS A 1 107 ? -3.210 -4.459 -12.125 1.00 87.62 107 LYS A C 1
ATOM 850 O O . LYS A 1 107 ? -3.814 -5.466 -11.758 1.00 87.62 107 LYS A O 1
ATOM 855 N N . TYR A 1 108 ? -2.406 -3.763 -11.322 1.00 87.50 108 TYR A N 1
ATOM 856 C CA . TYR A 1 108 ? -2.222 -4.098 -9.912 1.00 87.50 108 TYR A CA 1
ATOM 857 C C . TYR A 1 108 ? -3.558 -4.103 -9.155 1.00 87.50 108 TYR A C 1
ATOM 859 O O . TYR A 1 108 ? -3.854 -5.030 -8.402 1.00 87.50 108 TYR A O 1
ATOM 867 N N . THR A 1 109 ? -4.381 -3.073 -9.367 1.00 84.88 109 THR A N 1
ATOM 868 C CA . THR A 1 109 ? -5.678 -2.936 -8.698 1.00 84.88 109 THR A CA 1
ATOM 869 C C . THR A 1 109 ? -6.649 -4.029 -9.138 1.00 84.88 109 THR A C 1
ATOM 871 O O . THR A 1 109 ? -7.334 -4.609 -8.295 1.00 84.88 109 THR A O 1
ATOM 874 N N . GLU A 1 110 ? -6.688 -4.361 -10.430 1.00 87.62 110 GLU A N 1
ATOM 875 C CA . GLU A 1 110 ? -7.498 -5.468 -10.950 1.00 87.62 110 GLU A CA 1
ATOM 876 C C . GLU A 1 110 ? -7.107 -6.805 -10.315 1.00 87.62 110 GLU A C 1
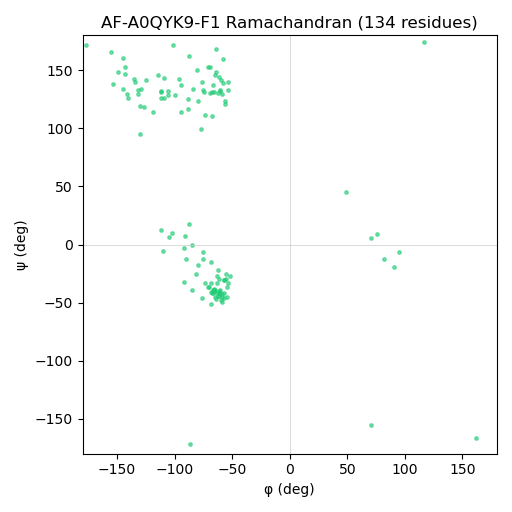ATOM 878 O O . GLU A 1 110 ? -7.978 -7.536 -9.836 1.00 87.62 110 GLU A O 1
ATOM 883 N N . ASP A 1 111 ? -5.809 -7.103 -10.263 1.00 89.62 111 ASP A N 1
ATOM 884 C CA . ASP A 1 111 ? -5.302 -8.348 -9.687 1.00 89.62 111 ASP A CA 1
ATOM 885 C C . ASP A 1 111 ? -5.561 -8.418 -8.181 1.00 89.62 111 ASP A C 1
ATOM 887 O O . ASP A 1 111 ? -5.969 -9.463 -7.675 1.00 89.62 111 ASP A O 1
ATOM 891 N N . ALA A 1 112 ? -5.405 -7.301 -7.464 1.00 86.94 112 ALA A N 1
ATOM 892 C CA . ALA A 1 112 ? -5.726 -7.215 -6.044 1.00 86.94 112 ALA A CA 1
ATOM 893 C C . ALA A 1 112 ? -7.213 -7.479 -5.780 1.00 86.94 112 ALA A C 1
ATOM 895 O O . ALA A 1 112 ? -7.553 -8.248 -4.881 1.00 86.94 112 ALA A O 1
ATOM 896 N N . VAL A 1 113 ? -8.111 -6.900 -6.583 1.00 84.50 113 VAL A N 1
ATOM 897 C CA . VAL A 1 113 ? -9.557 -7.142 -6.461 1.00 84.50 113 VAL A CA 1
ATOM 898 C C . VAL A 1 113 ? -9.896 -8.613 -6.710 1.00 84.50 113 VAL A C 1
ATOM 900 O O . VAL A 1 113 ? -10.674 -9.195 -5.948 1.00 84.50 113 VAL A O 1
ATOM 903 N N . GLN A 1 114 ? -9.311 -9.232 -7.738 1.00 85.56 114 GLN A N 1
ATOM 904 C CA . GLN A 1 114 ? -9.535 -10.648 -8.042 1.00 85.56 114 GLN A CA 1
ATOM 905 C C . GLN A 1 114 ? -9.018 -11.556 -6.922 1.00 85.56 114 GLN A C 1
ATOM 907 O O . GLN A 1 114 ? -9.742 -12.437 -6.457 1.00 85.56 114 GLN A O 1
ATOM 912 N N . LEU A 1 115 ? -7.800 -11.300 -6.443 1.00 85.69 115 LEU A N 1
ATOM 913 C CA . LEU A 1 115 ? -7.168 -12.046 -5.362 1.00 85.69 115 LEU A CA 1
ATOM 914 C C . LEU A 1 115 ? -7.992 -11.999 -4.070 1.00 85.69 115 LEU A C 1
ATOM 916 O O . LEU A 1 115 ? -8.264 -13.029 -3.452 1.00 85.69 115 LEU A O 1
ATOM 920 N N . PHE A 1 116 ? -8.410 -10.805 -3.659 1.00 80.69 116 PHE A N 1
ATOM 921 C CA . PHE A 1 116 ? -9.192 -10.618 -2.439 1.00 80.69 116 PHE A CA 1
ATOM 922 C C . PHE A 1 116 ? -10.598 -11.215 -2.546 1.00 80.69 116 PHE A C 1
ATOM 924 O O . PHE A 1 116 ? -11.100 -11.784 -1.578 1.00 80.69 116 PHE A O 1
ATOM 931 N N . SER A 1 117 ? -11.194 -11.198 -3.740 1.00 78.06 117 SER A N 1
ATOM 932 C CA . SER A 1 117 ? -12.461 -11.895 -3.994 1.00 78.06 117 SER A CA 1
ATOM 933 C C . SER A 1 117 ? -12.315 -13.418 -3.883 1.00 78.06 117 SER A C 1
ATOM 935 O O . SER A 1 117 ? -13.187 -14.072 -3.320 1.00 78.06 117 SER A O 1
ATOM 937 N N . ALA A 1 118 ? -11.210 -13.985 -4.379 1.00 77.19 118 ALA A N 1
ATOM 938 C CA . ALA A 1 118 ? -10.955 -15.426 -4.340 1.00 77.19 118 ALA A CA 1
ATOM 939 C C . ALA A 1 118 ? -10.577 -15.944 -2.941 1.00 77.19 118 ALA A C 1
ATOM 941 O O . ALA A 1 118 ? -10.911 -17.072 -2.590 1.00 77.19 118 ALA A O 1
ATOM 942 N N . THR A 1 119 ? -9.889 -15.127 -2.141 1.00 73.81 119 THR A N 1
ATOM 943 C CA . THR A 1 119 ? -9.417 -15.496 -0.793 1.00 73.81 119 THR A CA 1
ATOM 944 C C . THR A 1 119 ? -10.425 -15.169 0.311 1.00 73.81 119 THR A C 1
ATOM 946 O O . THR A 1 119 ? -10.257 -15.606 1.447 1.00 73.81 119 THR A O 1
ATOM 949 N N . GLY A 1 120 ? -11.462 -14.377 0.010 1.00 73.81 120 GLY A N 1
ATOM 950 C CA . GLY A 1 120 ? -12.402 -13.855 1.007 1.00 73.81 120 GLY A CA 1
ATOM 951 C C . GLY A 1 120 ? -11.793 -12.795 1.934 1.00 73.81 120 GLY A C 1
ATOM 952 O O . GLY A 1 120 ? -12.451 -12.350 2.876 1.00 73.81 120 GLY A O 1
ATOM 953 N N . ILE A 1 121 ? -10.551 -12.376 1.681 1.00 76.88 121 ILE A N 1
ATOM 954 C CA . ILE A 1 121 ? -9.861 -11.357 2.467 1.00 76.88 121 ILE A CA 1
ATOM 955 C C . ILE A 1 121 ? -10.470 -9.999 2.115 1.00 76.88 121 ILE A C 1
ATOM 957 O O . ILE A 1 121 ? -10.327 -9.493 1.006 1.00 76.88 121 ILE A O 1
ATOM 961 N N . THR A 1 122 ? -11.187 -9.397 3.062 1.00 74.12 122 THR A N 1
ATOM 962 C CA . THR A 1 122 ? -11.834 -8.096 2.854 1.00 74.12 122 THR A CA 1
ATOM 963 C C . THR A 1 122 ? -10.814 -6.962 2.795 1.00 74.12 122 THR A C 1
ATOM 965 O O . THR A 1 122 ? -9.771 -7.020 3.436 1.00 74.12 122 THR A O 1
ATOM 968 N N . THR A 1 123 ? -11.141 -5.877 2.095 1.00 82.88 123 THR A N 1
ATOM 969 C CA . THR A 1 123 ? -10.251 -4.715 1.980 1.00 82.88 123 THR A CA 1
ATOM 970 C C . THR A 1 123 ? -10.049 -3.954 3.301 1.00 82.88 123 THR A C 1
ATOM 972 O O . THR A 1 123 ? -11.009 -3.543 3.964 1.00 82.88 123 THR A O 1
ATOM 975 N N . VAL A 1 124 ? -8.785 -3.672 3.643 1.00 89.69 124 VAL A N 1
ATOM 976 C CA . VAL A 1 124 ? -8.415 -2.839 4.804 1.00 89.69 124 VAL A C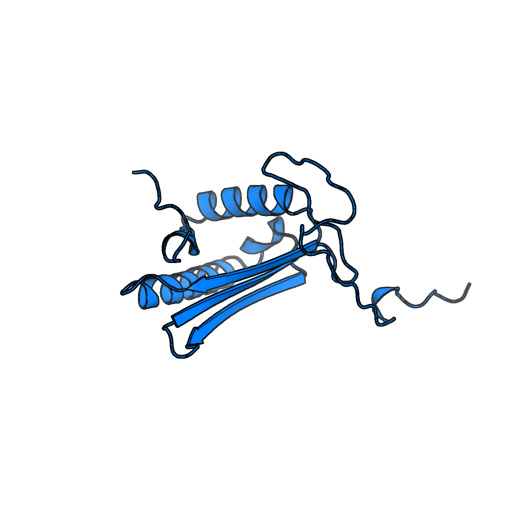A 1
ATOM 977 C C . VAL A 1 124 ? -8.904 -1.399 4.684 1.00 89.69 124 VAL A C 1
ATOM 979 O O . VAL A 1 124 ? -9.172 -0.759 5.700 1.00 89.69 124 VAL A O 1
ATOM 982 N N . PHE A 1 125 ? -9.074 -0.898 3.456 1.0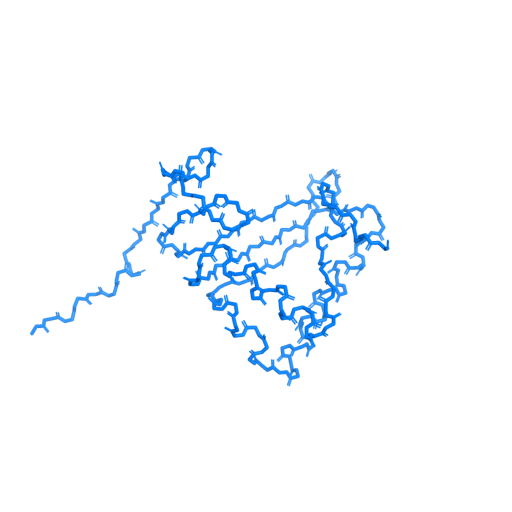0 90.69 125 PHE A N 1
ATOM 983 C CA . PHE A 1 125 ? -9.353 0.512 3.183 1.00 90.69 125 PHE A CA 1
ATOM 984 C C . PHE A 1 125 ? -10.660 0.998 3.813 1.00 90.69 125 PHE A C 1
ATOM 986 O O . PHE A 1 125 ? -10.757 2.144 4.233 1.00 90.69 125 PHE A O 1
ATOM 993 N N . THR A 1 126 ? -11.651 0.122 3.980 1.00 92.00 126 THR A N 1
ATOM 994 C CA . THR A 1 126 ? -12.931 0.476 4.625 1.00 92.00 126 THR A CA 1
ATOM 995 C C . THR A 1 126 ? -12.777 0.919 6.084 1.00 92.00 126 THR A C 1
ATOM 997 O O . THR A 1 126 ? -13.629 1.652 6.597 1.00 92.00 126 THR A O 1
ATOM 1000 N N . ASN A 1 127 ? -11.675 0.538 6.737 1.00 94.12 127 ASN A N 1
ATOM 1001 C CA . ASN A 1 127 ? -11.330 0.914 8.106 1.00 94.12 127 ASN A CA 1
ATOM 1002 C C . ASN A 1 127 ? -10.605 2.267 8.202 1.00 94.12 127 ASN A C 1
ATOM 1004 O O . ASN A 1 127 ? -10.269 2.688 9.304 1.00 94.12 127 ASN A O 1
ATOM 1008 N N . LEU A 1 128 ? -10.361 2.948 7.078 1.00 95.69 128 LEU A N 1
ATOM 1009 C CA . LEU A 1 128 ? -9.580 4.183 7.012 1.00 95.69 128 LEU A CA 1
ATOM 1010 C C . LEU A 1 128 ? -10.476 5.392 6.715 1.00 95.69 128 LEU A C 1
ATOM 1012 O O . LEU A 1 128 ? -11.455 5.291 5.967 1.00 95.69 128 LEU A O 1
ATOM 1016 N N . GLU A 1 129 ? -10.163 6.538 7.314 1.00 95.25 129 GLU A N 1
ATOM 1017 C CA . GLU A 1 129 ? -10.823 7.814 7.025 1.00 95.25 129 GLU A CA 1
ATOM 1018 C C . GLU A 1 129 ? -10.617 8.213 5.552 1.00 95.25 129 GLU A C 1
ATOM 1020 O O . GLU A 1 129 ? -9.576 7.939 4.958 1.00 95.25 129 GLU A O 1
ATOM 1025 N N . GLY A 1 130 ? -11.631 8.830 4.936 1.00 91.94 130 GLY A N 1
ATOM 1026 C CA . GLY A 1 130 ? -11.604 9.229 3.519 1.00 91.94 130 GLY A CA 1
ATOM 1027 C C . GLY A 1 130 ? -11.928 8.116 2.512 1.00 91.94 130 GLY A C 1
ATOM 1028 O O . GLY A 1 130 ? -12.221 8.419 1.358 1.00 91.94 130 GLY A O 1
ATOM 1029 N N . PHE A 1 131 ? -11.960 6.848 2.933 1.00 90.31 131 PHE A N 1
ATOM 1030 C CA . PHE A 1 131 ? -12.326 5.724 2.068 1.00 90.31 131 PHE A CA 1
ATOM 1031 C C . PHE A 1 131 ? -13.807 5.331 2.212 1.00 90.31 131 PHE A C 1
ATOM 1033 O O . PHE A 1 131 ? -14.353 5.343 3.330 1.00 90.31 131 PHE A O 1
ATOM 1040 N N . PRO A 1 132 ? -14.471 4.956 1.098 1.00 83.50 132 PRO A N 1
ATOM 1041 C CA . PRO A 1 132 ? -15.880 4.590 1.105 1.00 83.50 132 PRO A CA 1
ATOM 1042 C C . PRO A 1 132 ? -16.130 3.334 1.947 1.00 83.50 132 PRO A C 1
ATOM 1044 O O . PRO A 1 132 ? -15.298 2.429 2.029 1.00 83.50 132 PRO A O 1
ATOM 1047 N N . ALA A 1 133 ? -17.309 3.268 2.564 1.00 77.50 133 ALA A N 1
ATOM 1048 C CA . ALA A 1 133 ? -17.800 2.019 3.131 1.00 77.50 133 ALA A CA 1
ATOM 1049 C C . ALA A 1 133 ? -18.142 1.031 2.003 1.00 77.50 133 ALA A C 1
ATOM 1051 O O . ALA A 1 133 ? -18.508 1.446 0.898 1.00 77.50 133 ALA A O 1
ATOM 1052 N N . LEU A 1 134 ? -18.060 -0.272 2.292 1.00 63.56 134 LEU A N 1
ATOM 1053 C CA . LEU A 1 134 ? -18.659 -1.286 1.424 1.00 63.56 134 LEU A CA 1
ATOM 1054 C C . LEU A 1 134 ? -20.146 -0.955 1.286 1.00 63.56 134 LEU A C 1
ATOM 1056 O O . LEU A 1 134 ? -20.843 -0.811 2.290 1.00 63.56 134 LEU A O 1
ATOM 1060 N N . ARG A 1 135 ? -20.617 -0.785 0.048 1.00 56.69 135 ARG A N 1
ATOM 1061 C CA . ARG A 1 135 ? -22.053 -0.679 -0.210 1.00 56.69 135 ARG A CA 1
ATOM 1062 C C . ARG A 1 135 ? -22.658 -2.049 0.092 1.00 56.69 135 ARG A C 1
ATOM 1064 O O . ARG A 1 135 ? -22.331 -3.006 -0.604 1.00 56.69 135 ARG A O 1
ATOM 1071 N N . THR A 1 136 ? -23.445 -2.130 1.160 1.00 41.84 136 THR A N 1
ATOM 1072 C CA . THR A 1 136 ? -24.351 -3.253 1.445 1.00 41.84 136 THR A CA 1
ATOM 1073 C C . THR A 1 136 ? -25.515 -3.267 0.477 1.00 41.84 136 THR A C 1
ATOM 1075 O O . THR A 1 136 ? -26.018 -2.153 0.195 1.00 41.84 136 THR A O 1
#

Mean predicted aligned error: 6.05 Å

Secondary structure (DSSP, 8-state):
-PPPPPGGGS----PPPTTS-SS--B-SSSBPPPPBTTBEEEEEEEEBPTT-HHHHHHHHHHHHHHHHH-TTTTGGG-EEEEEEEEEE-SSSEEEEEEEEESS-HHHHHHHHHHHHHHH----GGGGBTTSPPP--

Solvent-accessible surface area (backbone atoms only — not comparable to full-atom values): 8419 Å² total; per-residue (Å²): 131,82,80,74,76,64,75,86,79,57,89,75,88,82,89,73,50,96,89,49,43,95,61,94,42,79,52,94,84,43,72,47,58,60,74,45,93,77,40,20,68,54,76,47,76,38,44,48,36,89,94,29,64,64,59,55,53,50,50,55,50,53,51,54,50,47,38,73,75,36,77,65,70,62,56,83,48,42,64,80,41,77,48,79,44,78,50,70,78,87,88,52,50,27,40,36,44,39,41,24,22,77,50,54,63,57,60,39,49,53,41,49,53,53,49,30,65,74,68,68,53,72,74,67,56,52,40,25,56,97,44,68,69,82,88,127

Organism: Mycolicibacterium smegmatis (strain ATCC 700084 / mc(2)155) (NCBI:txid246196)

Radius of gyration: 17.18 Å; Cα contacts (8 Å, |Δi|>4): 170; chains: 1; bounding box: 56×39×42 Å

Foldseek 3Di:
DPPDDPPLVDDDDDDADPVQDPDFDADPVGTWHDQDSLGDKDKDKFAFAPPCPVVLVVLVVLVVVVCVVPVCLCVQLQWPDWDWDWDDPPVHIMIMTITGHHDIPVSNVVSVVVSCVVSVRDDPQCRGPPGDHPDD

pLDDT: mean 87.4, std 10.46, range [37.84, 97.62]

Sequence (136 aa):
MTATDPDWITPAAMAIPPDGYFELERGRYGPVFPRTPACHGFSIIAKVKEGREEAVRAYGKQIQDAVADTPEVLAPLRLHYLRWLLFDVGSGLHFQYQGIFDTDFDKYTEDAVQLFSATGITTVFTNLEGFPALRT

Nearest PDB structures (foldseek):
  7a46-assembly1_A  TM=3.471E-01  e=1.661E-02  Escherichia coli
  1sqe-assembly1_B  TM=4.528E-01  e=2.184E-01  Staphylococcus aureus
  7b90-assembly1_E  TM=4.200E-01  e=2.469E-01  Thermus thermophilus HB8
  7rzh-assembly1_B  TM=5.313E-01  e=3.668E+00  Homo sapiens
  4etz-assembly2_B  TM=5.619E-01  e=3.900E+00  Pseudomonas aeruginosa PAO1